Protein AF-A0A401UNQ2-F1 (afdb_monomer_lite)

Sequence (84 aa):
MAQSINIKVVIEGVEDIEQFIILKELKSYAIQGY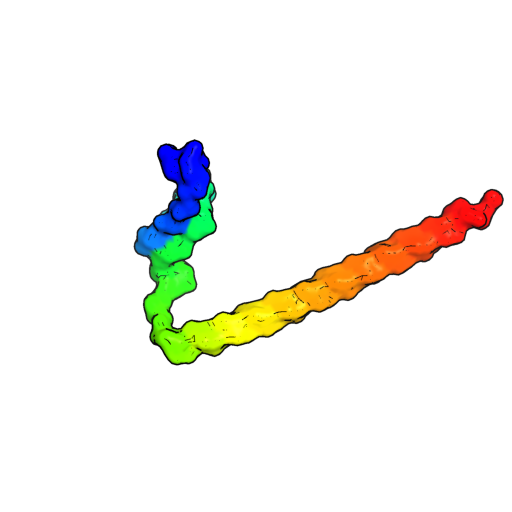LIGKQIHAKEIKSLIERIITILRRLKNILENHKKMLKKVIIHDNMYIVSN

Radius of gyration: 22.01 Å; chains: 1; bounding box: 38×26×65 Å

Secondary structure (DSSP, 8-state):
-GGGGT--PEEE---SHHHHHHHHHTT-SEEESTTT-----HHHHHHHHHHHHHHHHHHHHHHHHHHHHHHHHHHHHHHTTS--

Structure (mmCIF, N/CA/C/O backbone):
data_AF-A0A401UNQ2-F1
#
_entry.id   AF-A0A401UNQ2-F1
#
loop_
_atom_site.group_PDB
_atom_site.id
_atom_site.type_symbol
_atom_site.label_atom_id
_atom_site.label_alt_id
_atom_site.label_comp_id
_atom_site.label_asym_id
_atom_site.label_entity_id
_atom_site.label_seq_id
_atom_site.pdbx_PDB_ins_code
_atom_site.Cartn_x
_atom_site.Cartn_y
_atom_site.Cartn_z
_atom_site.occupancy
_atom_site.B_iso_or_equiv
_atom_site.auth_seq_id
_atom_site.auth_comp_id
_atom_site.auth_asym_id
_atom_site.auth_atom_id
_atom_site.pdbx_PDB_model_num
ATOM 1 N N . MET A 1 1 ? -21.907 -5.571 -4.754 1.00 73.00 1 MET A N 1
ATOM 2 C CA . MET A 1 1 ? -21.704 -7.029 -4.938 1.00 73.00 1 MET A CA 1
ATOM 3 C C . MET A 1 1 ? -20.528 -7.573 -4.131 1.00 73.00 1 MET A C 1
ATOM 5 O O . MET A 1 1 ? -20.771 -8.374 -3.251 1.00 73.00 1 MET A O 1
ATOM 9 N N . ALA A 1 2 ? -19.275 -7.157 -4.342 1.00 82.19 2 ALA A N 1
ATOM 10 C CA . ALA A 1 2 ? -18.135 -7.756 -3.619 1.00 82.19 2 ALA A CA 1
ATOM 11 C C . ALA A 1 2 ? -18.186 -7.595 -2.079 1.00 82.19 2 ALA A C 1
ATOM 13 O O . ALA A 1 2 ? -17.831 -8.511 -1.340 1.00 82.19 2 ALA A O 1
ATOM 14 N N . GLN A 1 3 ? -18.696 -6.461 -1.589 1.00 79.00 3 GLN A N 1
ATOM 15 C CA . GLN A 1 3 ? -18.823 -6.191 -0.150 1.00 79.00 3 GLN A CA 1
ATOM 16 C C . GLN A 1 3 ? -19.794 -7.138 0.564 1.00 79.00 3 GLN A C 1
ATOM 18 O O . GLN A 1 3 ? -19.538 -7.518 1.702 1.00 79.00 3 GLN A O 1
ATOM 23 N N . SER A 1 4 ? -20.876 -7.564 -0.098 1.00 87.12 4 SER A N 1
ATOM 24 C CA . SER A 1 4 ? -21.869 -8.462 0.508 1.00 87.12 4 SER A CA 1
ATOM 25 C C . SER A 1 4 ? -21.366 -9.899 0.661 1.00 87.12 4 SER A C 1
ATOM 27 O O . SER A 1 4 ? -22.011 -10.694 1.330 1.00 87.12 4 SER A O 1
ATOM 29 N N . ILE A 1 5 ? -20.219 -10.227 0.061 1.00 89.69 5 ILE A N 1
ATOM 30 C CA . ILE A 1 5 ? -19.573 -11.545 0.137 1.00 89.69 5 ILE A CA 1
ATOM 31 C C . ILE A 1 5 ? -18.161 -11.468 0.739 1.00 89.69 5 ILE A C 1
ATOM 33 O O . ILE A 1 5 ? -17.360 -12.379 0.564 1.00 89.69 5 ILE A O 1
ATOM 37 N N . ASN A 1 6 ? -17.860 -10.383 1.467 1.00 86.25 6 ASN A N 1
ATOM 38 C CA . ASN A 1 6 ? -16.599 -10.167 2.187 1.00 86.25 6 ASN A CA 1
ATOM 39 C C . ASN A 1 6 ? -15.331 -10.282 1.312 1.00 86.25 6 ASN A C 1
ATOM 41 O O . ASN A 1 6 ? -14.270 -10.704 1.773 1.00 86.25 6 ASN A O 1
ATOM 45 N N . ILE A 1 7 ? -15.426 -9.893 0.037 1.00 91.69 7 ILE A N 1
ATOM 46 C CA . ILE A 1 7 ? -14.273 -9.850 -0.864 1.00 91.69 7 ILE A CA 1
ATOM 47 C C . ILE A 1 7 ? -13.597 -8.483 -0.764 1.00 91.69 7 ILE A C 1
ATOM 49 O O . ILE A 1 7 ? -14.229 -7.435 -0.922 1.00 91.69 7 ILE A O 1
ATOM 53 N N . LYS A 1 8 ? -12.280 -8.504 -0.544 1.00 91.25 8 LYS A N 1
ATOM 54 C CA . LYS A 1 8 ? -11.427 -7.314 -0.585 1.00 91.25 8 LYS A CA 1
ATOM 55 C C . LYS A 1 8 ? -11.208 -6.891 -2.034 1.00 91.25 8 LYS A C 1
ATOM 57 O O . LYS A 1 8 ? -10.541 -7.591 -2.787 1.00 91.25 8 LYS A O 1
ATOM 62 N N . VAL A 1 9 ? -11.756 -5.738 -2.406 1.00 91.38 9 VAL A N 1
ATOM 63 C CA . VAL A 1 9 ? -11.589 -5.161 -3.747 1.00 91.38 9 VAL A CA 1
ATOM 64 C C . VAL A 1 9 ? -10.372 -4.246 -3.771 1.00 91.38 9 VAL A C 1
ATOM 66 O O . VAL A 1 9 ? -10.307 -3.293 -2.990 1.00 91.38 9 VAL A O 1
ATOM 69 N N . VAL A 1 10 ? -9.437 -4.530 -4.678 1.00 93.44 10 VAL A N 1
ATOM 70 C CA . VAL A 1 10 ? -8.327 -3.641 -5.037 1.00 93.44 10 VAL A CA 1
ATOM 71 C C . VAL A 1 10 ? -8.661 -2.995 -6.375 1.00 93.44 10 VAL A C 1
ATOM 73 O O . VAL A 1 10 ? -9.055 -3.699 -7.301 1.00 93.44 10 VAL A O 1
ATOM 76 N N . ILE A 1 11 ? -8.542 -1.672 -6.463 1.00 93.69 11 ILE A N 1
ATOM 77 C CA . ILE A 1 11 ? -8.772 -0.940 -7.714 1.00 93.69 11 ILE A CA 1
ATOM 78 C C . ILE A 1 11 ? -7.419 -0.578 -8.318 1.00 93.69 11 ILE A C 1
ATOM 80 O O . ILE A 1 11 ? -6.624 0.110 -7.679 1.00 93.69 11 ILE A O 1
ATOM 84 N N . GLU A 1 12 ? -7.153 -1.073 -9.523 1.00 95.56 12 GLU A N 1
ATOM 85 C CA . GLU A 1 12 ? -5.904 -0.851 -10.253 1.00 95.56 12 GLU A CA 1
ATOM 86 C C . GLU A 1 12 ? -6.037 0.301 -11.259 1.00 95.56 12 GLU A C 1
ATOM 88 O O . GLU A 1 12 ? -7.130 0.593 -11.738 1.00 95.56 12 GLU A O 1
ATOM 93 N N . GLY A 1 13 ? -4.913 0.941 -11.592 1.00 95.44 13 GLY A N 1
ATOM 94 C CA . GLY A 1 13 ? -4.854 2.007 -12.593 1.00 95.44 13 GLY A CA 1
ATOM 95 C C . GLY A 1 13 ? -5.314 3.380 -12.101 1.00 95.44 13 GLY A C 1
ATOM 96 O O . GLY A 1 13 ? -5.737 4.184 -12.915 1.00 95.44 13 GLY A O 1
ATOM 97 N N . VAL A 1 14 ? -5.245 3.670 -10.795 1.00 96.00 14 VAL A N 1
ATOM 98 C CA . VAL A 1 14 ? -5.579 5.011 -10.274 1.00 96.00 14 VAL A CA 1
ATOM 99 C C . VAL A 1 14 ? -4.440 5.991 -10.563 1.00 96.00 14 VAL A C 1
ATOM 101 O O . VAL A 1 14 ? -3.332 5.839 -10.039 1.00 96.00 14 VAL A O 1
ATOM 104 N N . GLU A 1 15 ? -4.697 6.991 -11.396 1.00 96.75 15 GLU A N 1
ATOM 105 C CA . GLU A 1 15 ? -3.671 7.896 -11.926 1.00 96.75 15 GLU A CA 1
ATOM 106 C C . GLU A 1 15 ? -3.633 9.256 -11.229 1.00 96.75 15 GLU A C 1
ATOM 108 O O . GLU A 1 15 ? -2.545 9.802 -11.033 1.00 96.75 15 GLU A O 1
ATOM 113 N N . ASP A 1 16 ? -4.788 9.764 -10.798 1.00 96.62 16 ASP A N 1
ATOM 114 C CA . ASP A 1 16 ? -4.941 11.119 -10.266 1.00 96.62 16 ASP A CA 1
ATOM 115 C C . ASP A 1 16 ? -5.813 11.190 -8.997 1.00 96.62 16 ASP A C 1
ATOM 117 O O . ASP A 1 16 ? -6.411 10.209 -8.535 1.00 96.62 16 ASP A O 1
ATOM 121 N N . ILE A 1 17 ? -5.821 12.375 -8.382 1.00 96.19 17 ILE A N 1
ATOM 122 C CA . ILE A 1 17 ? -6.502 12.611 -7.111 1.00 96.19 17 ILE A CA 1
ATOM 123 C C . ILE A 1 17 ? -8.025 12.626 -7.273 1.00 96.19 17 ILE A C 1
ATOM 125 O O . ILE A 1 17 ? -8.726 12.175 -6.364 1.00 96.19 17 ILE A O 1
ATOM 129 N N . GLU A 1 18 ? -8.543 13.100 -8.408 1.00 95.44 18 GLU A N 1
ATOM 130 C CA . GLU A 1 18 ? -9.975 13.122 -8.695 1.00 95.44 18 GLU A CA 1
ATOM 131 C C . GLU A 1 18 ? -10.552 11.701 -8.724 1.00 95.44 18 GLU A C 1
ATOM 133 O O . GLU A 1 18 ? -11.551 11.420 -8.053 1.00 95.44 18 GLU A O 1
ATOM 138 N N . GLN A 1 19 ? -9.877 10.775 -9.410 1.00 94.31 19 GLN A N 1
ATOM 139 C CA . GLN A 1 19 ? -10.218 9.354 -9.425 1.00 94.31 19 GLN A CA 1
ATOM 140 C C . GLN A 1 19 ? -10.214 8.777 -8.009 1.00 94.31 19 GLN A C 1
ATOM 142 O O . GLN A 1 19 ? -11.169 8.115 -7.603 1.00 94.31 19 GLN A O 1
ATOM 147 N N . PHE A 1 20 ? -9.175 9.053 -7.216 1.00 94.06 20 PHE A N 1
ATOM 148 C CA . PHE A 1 20 ? -9.104 8.557 -5.842 1.00 94.06 20 PHE A CA 1
ATOM 149 C C . PHE A 1 20 ? -10.266 9.042 -4.971 1.00 94.06 20 PHE A C 1
ATOM 151 O O . PHE A 1 20 ? -10.812 8.252 -4.196 1.00 94.06 20 PHE A O 1
ATOM 158 N N . ILE A 1 21 ? -10.653 10.314 -5.088 1.00 92.69 21 ILE A N 1
ATOM 159 C CA . ILE A 1 21 ? -11.760 10.884 -4.313 1.00 92.69 21 ILE A CA 1
ATOM 160 C C . ILE A 1 21 ? -13.059 10.125 -4.602 1.00 92.69 21 ILE A C 1
ATOM 162 O O . ILE A 1 21 ? -13.719 9.690 -3.659 1.00 92.69 21 ILE A O 1
ATOM 166 N N . ILE A 1 22 ? -13.368 9.881 -5.879 1.00 90.75 22 ILE A N 1
ATOM 167 C CA . ILE A 1 22 ? -14.555 9.118 -6.296 1.00 90.75 22 ILE A CA 1
ATOM 168 C C . ILE A 1 22 ? -14.495 7.683 -5.750 1.00 90.75 22 ILE A C 1
ATOM 170 O O . ILE A 1 22 ? -15.458 7.168 -5.181 1.00 90.75 22 ILE A O 1
ATOM 174 N N . LEU A 1 23 ? -13.341 7.024 -5.880 1.00 89.56 23 LEU A N 1
ATOM 175 C CA . LEU A 1 23 ? -13.168 5.628 -5.471 1.00 89.56 23 LEU A CA 1
ATOM 176 C C . LEU A 1 23 ? -13.225 5.431 -3.951 1.00 89.56 23 LEU A C 1
ATOM 178 O O . LEU A 1 23 ? -13.674 4.384 -3.476 1.00 89.56 23 LEU A O 1
ATOM 182 N N . LYS A 1 24 ? -12.811 6.434 -3.171 1.00 83.75 24 LYS A N 1
ATOM 183 C CA . LYS A 1 24 ? -12.846 6.392 -1.704 1.00 83.75 24 LYS A CA 1
ATOM 184 C C . LYS A 1 24 ? -14.268 6.207 -1.169 1.00 83.75 24 LYS A C 1
ATOM 186 O O . LYS A 1 24 ? -14.458 5.513 -0.169 1.00 83.75 24 LYS A O 1
ATOM 191 N N . GLU A 1 25 ? -15.266 6.773 -1.842 1.00 84.38 25 GLU A N 1
ATOM 192 C CA . GLU A 1 25 ? -16.676 6.644 -1.455 1.00 84.38 25 GLU A CA 1
ATOM 193 C C . GLU A 1 25 ? -17.205 5.212 -1.637 1.00 84.38 25 GLU A C 1
ATOM 195 O O . GLU A 1 25 ? -18.086 4.765 -0.900 1.00 84.38 25 GLU A O 1
ATOM 200 N N . LEU A 1 26 ? -16.597 4.439 -2.541 1.00 82.50 26 LEU A N 1
ATOM 201 C CA . LEU A 1 26 ? -16.996 3.067 -2.862 1.00 82.50 26 LEU A CA 1
ATOM 202 C C . LEU A 1 26 ? -16.498 2.022 -1.846 1.00 82.50 26 LEU A C 1
ATOM 204 O O . LEU A 1 26 ? -16.758 0.831 -2.020 1.00 82.50 26 LEU A O 1
ATOM 208 N N . LYS A 1 27 ? -15.810 2.441 -0.771 1.00 79.88 27 LYS A N 1
ATOM 209 C CA . LYS A 1 27 ? -15.241 1.579 0.289 1.00 79.88 27 LYS A CA 1
ATOM 210 C C . LYS A 1 27 ? -14.419 0.401 -0.268 1.00 79.88 27 LYS A C 1
ATOM 212 O O . LYS A 1 27 ? -14.566 -0.743 0.173 1.00 79.88 27 LYS A O 1
ATOM 217 N N . SER A 1 28 ? -13.565 0.664 -1.255 1.00 82.75 28 SER A N 1
ATOM 218 C CA . SER A 1 28 ? -12.550 -0.293 -1.714 1.00 82.75 28 SER A CA 1
ATOM 219 C C . SER A 1 28 ? -11.555 -0.630 -0.596 1.00 82.75 28 SER A C 1
ATOM 221 O O . SER A 1 28 ? -11.276 0.207 0.260 1.00 82.75 28 SER A O 1
ATOM 223 N N . TYR A 1 29 ? -10.982 -1.837 -0.615 1.00 89.06 29 TYR A N 1
ATOM 224 C CA . TYR A 1 29 ? -9.979 -2.250 0.374 1.00 89.06 29 TYR A CA 1
ATOM 225 C C . TYR A 1 29 ? -8.636 -1.545 0.156 1.00 89.06 29 TYR A C 1
ATOM 227 O O . TYR A 1 29 ? -7.984 -1.144 1.117 1.00 89.06 29 TYR A O 1
ATOM 235 N N . ALA A 1 30 ? -8.224 -1.409 -1.104 1.00 92.56 30 ALA A N 1
ATOM 236 C CA . ALA A 1 30 ? -6.981 -0.754 -1.482 1.00 92.56 30 ALA A CA 1
ATOM 237 C C . ALA A 1 30 ? -7.062 -0.206 -2.911 1.00 92.56 30 ALA A C 1
ATOM 239 O O . ALA A 1 30 ? -7.950 -0.576 -3.682 1.00 92.56 30 ALA A O 1
ATOM 240 N N . ILE A 1 31 ? -6.099 0.645 -3.255 1.00 95.06 31 ILE A N 1
ATOM 241 C CA . ILE A 1 31 ? -5.869 1.114 -4.619 1.00 95.06 31 ILE A CA 1
ATOM 242 C C . ILE A 1 31 ? -4.424 0.842 -5.034 1.00 95.06 31 ILE A C 1
ATOM 244 O O . ILE A 1 31 ? -3.525 0.790 -4.191 1.00 95.06 31 ILE A O 1
ATOM 248 N N . GLN A 1 32 ? -4.210 0.702 -6.334 1.00 95.38 32 GLN A N 1
ATOM 249 C CA . GLN A 1 32 ? -2.906 0.617 -6.972 1.00 95.38 32 GLN A CA 1
ATOM 250 C C . GLN A 1 32 ? -2.930 1.476 -8.232 1.00 95.38 32 GLN A C 1
ATOM 252 O O . GLN A 1 32 ? -3.874 1.423 -9.013 1.00 95.38 32 GLN A O 1
ATOM 257 N N . GLY A 1 33 ? -1.880 2.250 -8.465 1.00 95.50 33 GLY A N 1
ATOM 258 C CA . GLY A 1 33 ? -1.776 3.045 -9.678 1.00 95.50 33 GLY A CA 1
ATOM 259 C C . GLY A 1 33 ? -0.717 4.124 -9.569 1.00 95.50 33 GLY A C 1
ATOM 260 O O . GLY A 1 33 ? -0.059 4.267 -8.533 1.00 95.50 33 GLY A O 1
ATOM 261 N N . TYR A 1 34 ? -0.561 4.872 -10.657 1.00 96.00 34 TYR A N 1
ATOM 262 C CA . TYR A 1 34 ? 0.453 5.910 -10.793 1.00 96.00 34 TYR A CA 1
ATOM 263 C C . TYR A 1 34 ? 0.372 6.976 -9.695 1.00 96.00 34 TYR A C 1
ATOM 265 O O . TYR A 1 34 ? 1.414 7.452 -9.246 1.00 96.00 34 TYR A O 1
ATOM 273 N N . LEU A 1 35 ? -0.841 7.274 -9.209 1.00 95.25 35 LEU A N 1
ATOM 274 C CA . LEU A 1 35 ? -1.073 8.191 -8.093 1.00 95.25 35 LEU A CA 1
ATOM 275 C C . LEU A 1 35 ? -0.277 7.799 -6.840 1.00 95.25 35 LEU A C 1
ATOM 277 O O . LEU A 1 35 ? 0.231 8.658 -6.124 1.00 95.25 35 LEU A O 1
ATOM 281 N N . ILE A 1 36 ? -0.192 6.497 -6.559 1.00 93.12 36 ILE A N 1
ATOM 282 C CA . ILE A 1 36 ? 0.532 5.968 -5.398 1.00 93.12 36 ILE A CA 1
ATOM 283 C C . ILE A 1 36 ? 2.026 5.872 -5.697 1.00 93.12 36 ILE A C 1
ATOM 285 O O . ILE A 1 36 ? 2.861 6.195 -4.853 1.00 93.12 36 ILE A O 1
ATOM 289 N N . GLY A 1 37 ? 2.365 5.416 -6.897 1.00 90.88 37 GLY A N 1
ATOM 290 C CA . GLY A 1 37 ? 3.737 5.331 -7.359 1.00 90.88 37 GLY A CA 1
ATOM 291 C C . GLY A 1 37 ? 3.863 4.479 -8.612 1.00 90.88 37 GLY A C 1
ATOM 292 O O . GLY A 1 37 ? 3.055 3.590 -8.882 1.00 90.88 37 GLY A O 1
ATOM 293 N N . LYS A 1 38 ? 4.924 4.741 -9.378 1.00 89.38 38 LYS A N 1
ATOM 294 C CA . LYS A 1 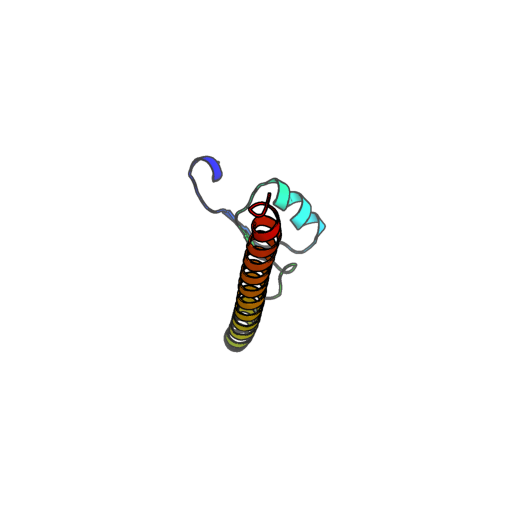38 ? 5.324 3.889 -10.502 1.00 89.38 38 LYS A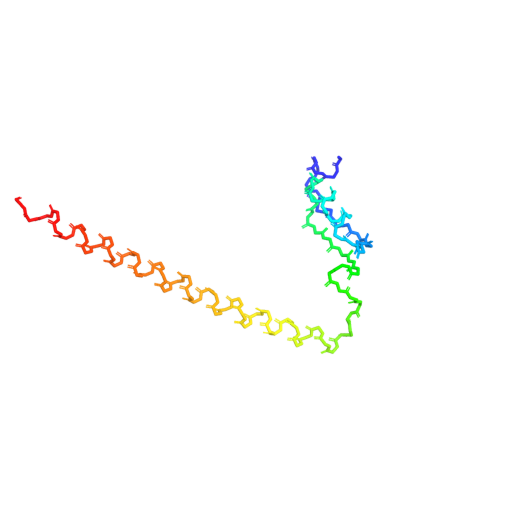 CA 1
ATOM 295 C C . LYS A 1 38 ? 5.693 2.487 -10.014 1.00 89.38 38 LYS A C 1
ATOM 297 O O . LYS A 1 38 ? 5.986 2.276 -8.840 1.00 89.38 38 LYS A O 1
ATOM 302 N N . GLN A 1 39 ? 5.730 1.540 -10.948 1.00 88.06 39 GLN A N 1
ATOM 303 C CA . GLN A 1 39 ? 6.297 0.214 -10.713 1.00 88.06 39 GLN A CA 1
ATOM 304 C C . GLN A 1 39 ? 7.719 0.359 -10.163 1.00 88.06 39 GLN A C 1
ATOM 306 O O . GLN A 1 39 ? 8.532 1.108 -10.702 1.00 88.06 39 GLN A O 1
ATOM 311 N N . ILE A 1 40 ? 7.994 -0.347 -9.072 1.00 89.88 40 ILE A N 1
ATOM 312 C CA . ILE A 1 40 ? 9.248 -0.236 -8.332 1.00 89.88 40 ILE A CA 1
ATOM 313 C C . ILE A 1 40 ? 10.086 -1.478 -8.617 1.00 89.88 40 ILE A C 1
ATOM 315 O O . ILE A 1 40 ? 9.570 -2.599 -8.607 1.00 89.88 40 ILE A O 1
ATOM 319 N N . HIS A 1 41 ? 11.390 -1.308 -8.834 1.00 92.25 41 HIS A N 1
ATOM 320 C CA . HIS A 1 41 ? 12.287 -2.449 -8.974 1.00 92.25 41 HIS A CA 1
ATOM 321 C C . HIS A 1 41 ? 12.364 -3.247 -7.667 1.00 92.25 41 HIS A C 1
ATOM 323 O O . HIS A 1 41 ? 12.430 -2.686 -6.574 1.00 92.25 41 HIS A O 1
ATOM 329 N N . ALA A 1 42 ? 12.455 -4.575 -7.762 1.00 88.06 42 ALA A N 1
ATOM 330 C CA . ALA A 1 42 ? 12.502 -5.449 -6.585 1.00 88.06 42 ALA A CA 1
ATOM 331 C C . ALA A 1 42 ? 13.610 -5.065 -5.578 1.00 88.06 42 ALA A C 1
ATOM 333 O O . ALA A 1 42 ? 13.415 -5.157 -4.366 1.00 88.06 42 ALA A O 1
ATOM 334 N N . LYS A 1 43 ? 14.757 -4.576 -6.072 1.00 88.81 43 LYS A N 1
ATOM 335 C CA . LYS A 1 43 ? 15.875 -4.104 -5.236 1.00 88.81 43 LYS A CA 1
ATOM 336 C C . LYS A 1 43 ? 15.513 -2.875 -4.392 1.00 88.81 43 LYS A C 1
ATOM 338 O O . LYS A 1 43 ? 16.010 -2.733 -3.279 1.00 88.81 43 LYS A O 1
ATOM 343 N N . GLU A 1 44 ? 14.638 -2.014 -4.897 1.00 88.62 44 GLU A N 1
ATOM 344 C CA . GLU A 1 44 ? 14.217 -0.774 -4.239 1.00 88.62 44 GLU A CA 1
ATOM 345 C C . GLU A 1 44 ? 13.086 -1.016 -3.230 1.00 88.62 44 GLU A C 1
ATOM 347 O O . GLU A 1 44 ? 13.038 -0.361 -2.185 1.00 88.62 44 GLU A O 1
ATOM 352 N N . ILE A 1 45 ? 12.231 -2.017 -3.479 1.00 91.31 45 ILE A N 1
ATOM 353 C CA . ILE A 1 45 ? 11.138 -2.403 -2.570 1.00 91.31 45 ILE A CA 1
ATOM 354 C C . ILE A 1 45 ? 11.668 -2.733 -1.172 1.00 91.31 45 ILE A C 1
ATOM 356 O O . ILE A 1 45 ? 11.100 -2.279 -0.178 1.00 91.31 45 ILE A O 1
ATOM 360 N N . LYS A 1 46 ? 12.775 -3.482 -1.075 1.00 90.69 46 LYS A N 1
ATOM 361 C CA . LYS A 1 46 ? 13.358 -3.862 0.221 1.00 90.69 46 LYS A CA 1
ATOM 362 C C . LYS A 1 46 ? 13.690 -2.632 1.071 1.00 90.69 46 LYS A C 1
ATOM 364 O O . LYS A 1 46 ? 13.286 -2.564 2.229 1.00 90.69 46 LYS A O 1
ATOM 369 N N . SER A 1 47 ? 14.359 -1.643 0.478 1.00 89.81 47 SER A N 1
ATOM 370 C CA . SER A 1 47 ? 14.734 -0.408 1.175 1.00 89.81 47 SER A CA 1
ATOM 371 C C . SER A 1 47 ? 13.507 0.390 1.628 1.00 89.81 47 SER A C 1
ATOM 373 O O . SER A 1 47 ? 13.461 0.882 2.758 1.00 89.81 47 SER A O 1
ATOM 375 N N . LEU A 1 48 ? 12.476 0.483 0.784 1.00 89.38 48 LEU A N 1
ATOM 376 C CA . LEU A 1 48 ? 11.223 1.156 1.133 1.00 89.38 48 LEU A CA 1
ATOM 377 C C . LEU A 1 48 ? 10.513 0.473 2.308 1.00 89.38 48 LEU A C 1
ATOM 379 O O . LEU A 1 48 ? 10.110 1.149 3.256 1.00 89.38 48 LEU A O 1
ATOM 383 N N . ILE A 1 49 ? 10.415 -0.858 2.287 1.00 91.38 49 ILE A N 1
ATOM 384 C CA . ILE A 1 49 ? 9.807 -1.636 3.372 1.00 91.38 49 ILE A CA 1
ATOM 385 C C . ILE A 1 49 ? 10.589 -1.447 4.677 1.00 91.38 49 ILE A C 1
ATOM 387 O O . ILE A 1 49 ? 9.989 -1.176 5.717 1.00 91.38 49 ILE A O 1
ATOM 391 N N . GLU A 1 50 ? 11.920 -1.528 4.641 1.00 93.69 50 GLU A N 1
ATOM 392 C CA . GLU A 1 50 ? 12.769 -1.330 5.824 1.00 93.69 50 GLU A CA 1
ATOM 393 C C . GLU A 1 50 ? 12.594 0.068 6.436 1.00 93.69 50 GLU A C 1
ATOM 395 O O . GLU A 1 50 ? 12.487 0.214 7.663 1.00 93.69 50 GLU A O 1
ATOM 400 N N . ARG A 1 51 ? 12.484 1.101 5.591 1.00 93.75 51 ARG A N 1
ATOM 401 C CA . ARG A 1 51 ? 12.185 2.473 6.025 1.00 93.75 51 ARG A CA 1
ATOM 402 C C . ARG A 1 51 ? 10.815 2.565 6.694 1.00 93.75 51 ARG A C 1
ATOM 404 O O . ARG A 1 51 ? 10.721 3.107 7.797 1.00 93.75 51 ARG A O 1
ATOM 411 N N . ILE A 1 52 ? 9.773 2.004 6.077 1.00 94.00 52 ILE A N 1
ATOM 412 C CA . ILE A 1 52 ? 8.407 2.007 6.625 1.00 94.00 52 ILE A CA 1
ATOM 413 C C . ILE A 1 52 ? 8.363 1.283 7.975 1.00 94.00 52 ILE A C 1
ATOM 415 O O . ILE A 1 52 ? 7.851 1.832 8.949 1.00 94.00 52 ILE A O 1
ATOM 419 N N . ILE A 1 53 ? 8.961 0.093 8.079 1.00 96.12 53 ILE A N 1
ATOM 420 C CA . ILE A 1 53 ? 9.022 -0.675 9.332 1.00 96.12 53 ILE A CA 1
ATOM 421 C C . ILE A 1 53 ? 9.705 0.136 10.437 1.00 96.12 53 ILE A C 1
ATOM 423 O O . ILE A 1 53 ? 9.240 0.154 11.580 1.00 96.12 53 ILE A O 1
ATOM 427 N N . THR A 1 54 ? 10.795 0.830 10.110 1.00 96.62 54 THR A N 1
ATOM 428 C CA . THR A 1 54 ? 11.522 1.669 11.070 1.00 96.62 54 THR A CA 1
ATOM 429 C C . THR A 1 54 ? 10.652 2.815 11.587 1.00 96.62 54 THR A C 1
ATOM 431 O O . THR A 1 54 ? 10.605 3.053 12.796 1.00 96.62 54 THR A O 1
ATOM 434 N N . ILE A 1 55 ? 9.918 3.489 10.698 1.00 95.69 55 ILE A N 1
ATOM 435 C CA . ILE A 1 55 ? 8.977 4.557 11.066 1.00 95.69 55 ILE A CA 1
ATOM 436 C C . ILE A 1 55 ? 7.860 4.007 11.961 1.00 95.69 55 ILE A C 1
ATOM 438 O O . ILE A 1 55 ? 7.605 4.562 13.030 1.00 95.69 55 ILE A O 1
ATOM 442 N N . LEU A 1 56 ? 7.245 2.883 11.584 1.00 94.94 56 LEU A N 1
ATOM 443 C CA . LEU A 1 56 ? 6.166 2.261 12.357 1.00 94.94 56 LEU A CA 1
ATOM 444 C C . LEU A 1 56 ? 6.619 1.856 13.766 1.00 94.94 56 LEU A C 1
ATOM 446 O O . LEU A 1 56 ? 5.892 2.077 14.734 1.00 94.94 56 LEU A O 1
ATOM 450 N N . ARG A 1 57 ? 7.842 1.327 13.915 1.00 95.25 57 ARG A N 1
ATOM 451 C CA . ARG A 1 57 ? 8.426 1.024 15.235 1.00 95.25 57 ARG A CA 1
ATOM 452 C C . ARG A 1 57 ? 8.584 2.277 16.092 1.00 95.25 57 ARG A C 1
ATOM 454 O O . ARG A 1 57 ? 8.242 2.251 17.272 1.00 95.25 57 ARG A O 1
ATOM 461 N N . ARG A 1 58 ? 9.071 3.377 15.508 1.00 95.88 58 ARG A N 1
ATOM 462 C CA . ARG A 1 58 ? 9.217 4.658 16.219 1.00 95.88 58 ARG A CA 1
ATOM 463 C C . ARG A 1 58 ? 7.864 5.197 16.679 1.00 95.88 58 ARG A C 1
ATOM 465 O O . ARG A 1 58 ? 7.723 5.528 17.852 1.00 95.88 58 ARG A O 1
ATOM 472 N N . LEU A 1 59 ? 6.866 5.213 15.795 1.00 95.19 59 LEU A N 1
ATOM 473 C CA . LEU A 1 59 ? 5.509 5.658 16.128 1.00 95.19 59 LEU A CA 1
ATOM 474 C C . LEU A 1 59 ? 4.885 4.807 17.239 1.00 95.19 59 LEU A C 1
ATOM 476 O O . LEU A 1 59 ? 4.323 5.354 18.184 1.00 95.19 59 LEU A O 1
ATOM 480 N N . LYS A 1 60 ? 5.051 3.479 17.184 1.00 95.25 60 LYS A N 1
ATOM 481 C CA . LYS A 1 60 ? 4.581 2.576 18.242 1.00 95.25 60 LYS A CA 1
ATOM 482 C C . LYS A 1 60 ? 5.199 2.919 19.600 1.00 95.25 60 LYS A C 1
ATOM 484 O O . LYS A 1 60 ? 4.481 2.995 20.591 1.00 95.25 60 LYS A O 1
ATOM 489 N N . ASN A 1 61 ? 6.507 3.167 19.647 1.00 94.62 61 ASN A N 1
ATOM 490 C CA . ASN A 1 61 ? 7.186 3.530 20.893 1.00 94.62 61 ASN A CA 1
ATOM 491 C C . ASN A 1 61 ? 6.687 4.868 21.456 1.00 94.62 61 ASN A C 1
ATOM 493 O O . ASN A 1 61 ? 6.484 4.983 22.663 1.00 94.62 61 ASN A O 1
ATOM 497 N N . ILE A 1 62 ? 6.456 5.861 20.592 1.00 94.56 62 ILE A N 1
ATOM 498 C CA . ILE A 1 62 ? 5.883 7.154 20.993 1.00 94.56 62 ILE A CA 1
ATOM 499 C C . ILE A 1 62 ? 4.493 6.944 21.605 1.00 94.56 62 ILE A C 1
ATOM 501 O O . ILE A 1 62 ? 4.241 7.411 22.714 1.00 94.56 62 ILE A O 1
ATOM 505 N N . LEU A 1 63 ? 3.619 6.188 20.936 1.00 94.38 63 LEU A N 1
ATOM 506 C CA . LEU A 1 63 ? 2.268 5.901 21.428 1.00 94.38 63 LEU A CA 1
ATOM 507 C C . LEU A 1 63 ? 2.281 5.183 22.785 1.00 94.38 63 LEU A C 1
ATOM 509 O O . LEU A 1 6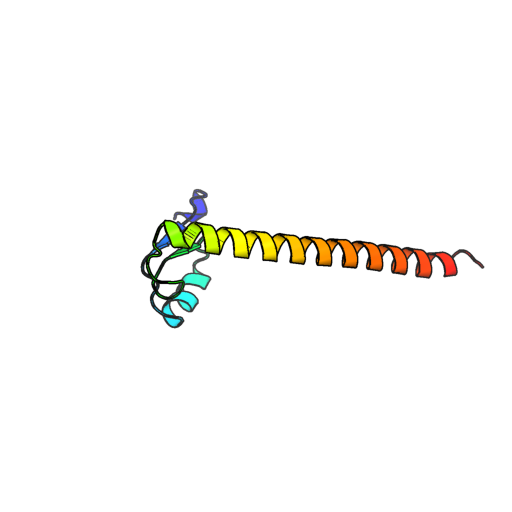3 ? 1.541 5.564 23.692 1.00 94.38 63 LEU A O 1
ATOM 513 N N . GLU A 1 64 ? 3.151 4.187 22.962 1.00 94.50 64 GLU A N 1
ATOM 514 C CA . GLU A 1 64 ? 3.301 3.481 24.242 1.00 94.50 64 GLU A CA 1
ATOM 515 C C . GLU A 1 64 ? 3.803 4.403 25.362 1.00 94.50 64 GLU A C 1
ATOM 517 O O . GLU A 1 64 ? 3.312 4.343 26.492 1.00 94.50 64 GLU A O 1
ATOM 522 N N . ASN A 1 65 ? 4.743 5.300 25.060 1.00 91.50 65 ASN A N 1
ATOM 523 C CA . ASN A 1 65 ? 5.238 6.275 26.029 1.00 91.50 65 ASN A CA 1
ATOM 524 C C . ASN A 1 65 ? 4.151 7.279 26.429 1.00 91.50 65 ASN A C 1
ATOM 526 O O . ASN A 1 65 ? 3.949 7.507 27.622 1.00 91.50 65 ASN A O 1
ATOM 530 N N . HIS A 1 66 ? 3.391 7.804 25.465 1.00 91.38 66 HIS A N 1
ATOM 531 C CA . HIS A 1 66 ? 2.245 8.673 25.741 1.00 91.38 66 HIS A CA 1
ATOM 532 C C . HIS A 1 66 ? 1.190 7.965 26.602 1.00 91.38 66 HIS A C 1
ATOM 534 O O . HIS A 1 66 ? 0.721 8.526 27.591 1.00 91.38 66 HIS A O 1
ATOM 540 N N . LYS A 1 67 ? 0.866 6.701 26.303 1.00 89.38 67 LYS A N 1
ATOM 541 C CA . LYS A 1 67 ? -0.071 5.898 27.104 1.00 89.38 67 LYS A CA 1
ATOM 542 C C . LYS A 1 67 ? 0.408 5.717 28.547 1.00 89.38 67 LYS A C 1
ATOM 544 O O . LYS A 1 67 ? -0.396 5.788 29.475 1.00 89.38 67 LYS A O 1
ATOM 549 N N . LYS A 1 68 ? 1.713 5.508 28.756 1.00 87.69 68 LYS A N 1
ATOM 550 C CA . LYS A 1 68 ? 2.316 5.443 30.099 1.00 87.69 68 LYS A CA 1
ATOM 551 C C . LYS A 1 68 ? 2.239 6.785 30.830 1.00 87.69 68 LYS A C 1
ATOM 553 O O . LYS A 1 68 ? 1.941 6.787 32.021 1.00 87.69 68 LYS A O 1
ATOM 558 N N . MET A 1 69 ? 2.482 7.903 30.144 1.00 83.50 69 MET A N 1
ATOM 559 C CA . MET A 1 69 ? 2.359 9.243 30.732 1.00 83.50 69 MET A CA 1
ATOM 560 C C . MET A 1 69 ? 0.924 9.536 31.168 1.00 83.50 69 MET A C 1
ATOM 562 O O . MET A 1 69 ? 0.717 9.905 32.317 1.00 83.50 69 MET A O 1
ATOM 566 N N . LEU A 1 70 ? -0.063 9.282 30.304 1.00 80.38 70 LEU A N 1
ATOM 567 C CA . LEU A 1 70 ? -1.479 9.474 30.637 1.00 80.38 70 LEU A CA 1
ATOM 568 C C . LEU A 1 70 ? -1.897 8.638 31.852 1.00 80.38 70 LEU A C 1
ATOM 570 O O . LEU A 1 70 ? -2.549 9.152 32.753 1.00 80.38 70 LEU A O 1
ATOM 574 N N . LYS A 1 71 ? -1.453 7.375 31.939 1.00 76.38 71 LYS A N 1
ATOM 575 C CA . LYS A 1 71 ? -1.685 6.550 33.136 1.00 76.38 71 LYS A CA 1
ATOM 576 C C . LYS A 1 71 ? -1.068 7.155 34.399 1.00 76.38 71 LYS A C 1
ATOM 578 O O . LYS A 1 71 ? -1.703 7.104 35.443 1.00 76.38 71 LYS A O 1
ATOM 583 N N . LYS A 1 72 ? 0.144 7.718 34.325 1.00 72.06 72 LYS A N 1
ATOM 584 C CA . LYS A 1 72 ? 0.788 8.374 35.477 1.00 72.06 72 LYS A CA 1
ATOM 585 C C . LYS A 1 72 ? 0.040 9.629 35.925 1.00 72.06 72 LYS A C 1
ATOM 587 O O . LYS A 1 72 ? -0.129 9.802 37.124 1.00 72.06 72 LYS A O 1
ATOM 592 N N . VAL A 1 73 ? -0.413 10.461 34.986 1.00 71.88 73 VAL A N 1
ATOM 593 C CA . VAL A 1 73 ? -1.194 11.674 35.286 1.00 71.88 73 VAL A CA 1
ATOM 594 C C . VAL A 1 73 ? -2.507 11.306 35.980 1.00 71.88 73 VAL A C 1
ATOM 596 O O . VAL A 1 73 ? -2.765 11.795 37.068 1.00 71.88 73 VAL A O 1
ATOM 599 N N . ILE A 1 74 ? -3.255 10.334 35.446 1.00 64.00 74 ILE A N 1
ATOM 600 C CA . ILE A 1 74 ? -4.514 9.869 36.056 1.00 64.00 74 ILE A CA 1
ATOM 601 C C . ILE A 1 74 ? -4.292 9.310 37.472 1.00 64.00 74 ILE A C 1
ATOM 603 O O . ILE A 1 74 ? -5.101 9.545 38.364 1.00 64.00 74 ILE A O 1
ATOM 607 N N . ILE A 1 75 ? -3.202 8.567 37.701 1.00 61.44 75 ILE A N 1
ATOM 608 C CA . ILE A 1 75 ? -2.865 8.067 39.045 1.00 61.44 75 ILE A CA 1
ATOM 609 C C . ILE A 1 75 ? -2.535 9.229 39.988 1.00 61.44 75 ILE A C 1
ATOM 611 O O . ILE A 1 75 ? -2.940 9.191 41.144 1.00 61.44 75 ILE A O 1
ATOM 615 N N . HIS A 1 76 ? -1.824 10.251 39.509 1.00 58.47 76 HIS A N 1
ATOM 616 C CA . HIS A 1 76 ? -1.483 11.418 40.316 1.00 58.47 76 HIS A CA 1
ATOM 617 C C . HIS A 1 76 ? -2.724 12.237 40.692 1.00 58.47 76 HIS A C 1
ATOM 619 O O . HIS A 1 76 ? -2.910 12.532 41.870 1.00 58.47 76 HIS A O 1
ATOM 625 N N . ASP A 1 77 ? -3.613 12.505 39.734 1.00 58.44 77 ASP A N 1
ATOM 626 C CA . ASP A 1 77 ? -4.854 13.253 39.962 1.00 58.44 77 ASP A CA 1
ATOM 627 C C . ASP A 1 77 ? -5.806 12.496 40.904 1.00 58.44 77 ASP A C 1
ATOM 629 O O . ASP A 1 77 ? -6.395 13.091 41.803 1.00 58.44 77 ASP A O 1
ATOM 633 N N . ASN A 1 78 ? -5.887 11.165 40.789 1.00 58.16 78 ASN A N 1
ATOM 634 C CA . ASN A 1 78 ? -6.674 10.338 41.711 1.00 58.16 78 ASN A CA 1
ATOM 635 C C . ASN A 1 78 ? -6.055 10.225 43.116 1.00 58.16 78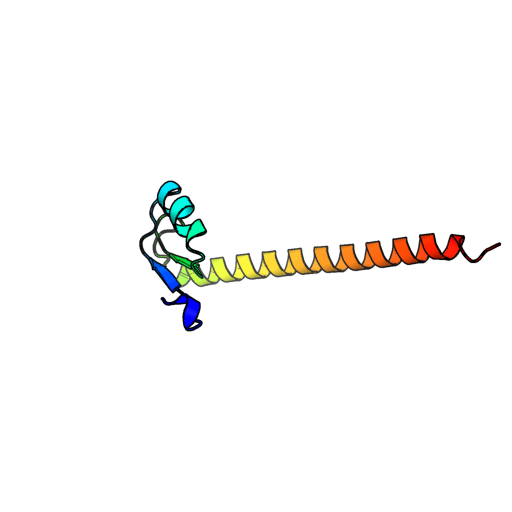 ASN A C 1
ATOM 637 O O . ASN A 1 78 ? -6.776 9.928 44.065 1.00 58.16 78 ASN A O 1
ATOM 641 N N . MET A 1 79 ? -4.750 10.466 43.286 1.00 51.41 79 MET A N 1
ATOM 642 C CA . MET A 1 79 ? -4.089 10.439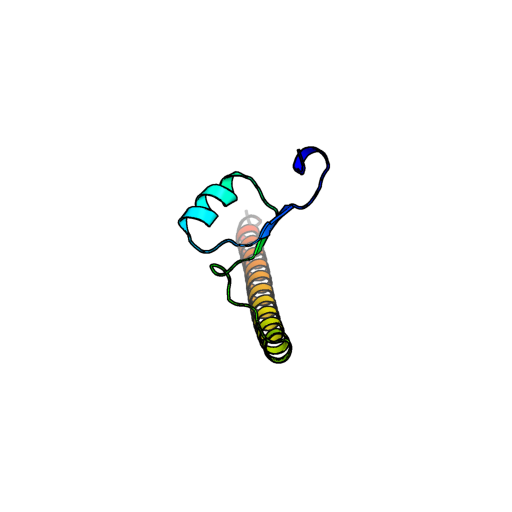 44.599 1.00 51.41 79 MET A CA 1
ATOM 643 C C . MET A 1 79 ? -4.435 11.676 45.444 1.00 51.41 79 MET A C 1
ATOM 645 O O . MET A 1 79 ? -4.476 11.583 46.669 1.00 51.41 79 MET A O 1
ATOM 649 N N . TYR A 1 80 ? -4.777 12.801 44.807 1.00 47.53 80 TYR A N 1
ATOM 650 C CA . TYR A 1 80 ? -5.309 13.986 45.493 1.00 47.53 80 TYR A CA 1
ATOM 651 C C . TYR A 1 80 ? -6.772 13.832 45.943 1.00 47.53 80 TYR A C 1
ATOM 653 O O . TYR A 1 80 ? -7.233 14.616 46.766 1.00 47.53 80 TYR A O 1
ATOM 661 N N . ILE A 1 81 ? -7.501 12.822 45.453 1.00 48.78 81 ILE A N 1
ATOM 662 C CA . ILE A 1 81 ? -8.930 12.629 45.762 1.00 48.78 81 ILE A CA 1
ATOM 663 C C . ILE A 1 81 ? -9.146 11.734 47.002 1.00 48.78 81 ILE A C 1
ATOM 665 O O . ILE A 1 81 ? -10.223 11.755 47.586 1.00 48.78 81 ILE A O 1
ATOM 669 N N . VAL A 1 82 ? -8.128 11.001 47.477 1.00 44.16 82 VAL A N 1
ATOM 670 C CA . VAL A 1 82 ? -8.240 10.096 48.652 1.00 44.16 82 VAL A CA 1
ATOM 671 C C . VAL A 1 82 ? -7.670 10.714 49.942 1.00 44.16 82 VAL A C 1
ATOM 673 O O . VAL A 1 82 ? -7.304 10.004 50.872 1.00 44.16 82 VAL A O 1
ATOM 676 N N . SER A 1 83 ? -7.574 12.043 50.007 1.00 42.81 83 SER A N 1
ATOM 677 C CA . SER A 1 83 ? -7.152 12.774 51.212 1.00 42.81 83 SER A CA 1
ATOM 678 C C . SER A 1 83 ? -8.224 13.789 51.613 1.00 42.81 83 SER A C 1
ATOM 680 O O . SER A 1 83 ? -8.011 14.986 51.462 1.00 42.81 83 SER A O 1
ATOM 682 N N . ASN A 1 84 ? -9.387 13.314 52.059 1.00 37.12 84 ASN A N 1
ATOM 683 C CA . ASN A 1 84 ? -10.378 14.103 52.799 1.00 37.12 84 ASN A CA 1
ATOM 684 C C . ASN A 1 84 ? -11.075 13.210 53.823 1.00 37.12 84 ASN A C 1
ATOM 686 O O . ASN A 1 84 ? -11.490 12.097 53.426 1.00 37.12 84 ASN A O 1
#

pLDDT: mean 85.32, std 14.4, range [37.12, 96.75]

InterPro domains:
  IPR001633 EAL domain [PS50883] (1-53)
  IPR035919 EAL domain superfamily [G3DSA:3.20.20.450] (1-67)
  IPR035919 EAL domain superfamily [SSF141868] (1-51)

Organism: NCBI:txid360422

Foldseek 3Di:
DCVVVVHQAEAEADQDDVSVVVVVVVVHNYYYHPHVHDDDDPVVVVVVVVVVVVVVVVVVVVVVVVVVVVVVVVVVVVVVVPPD